Protein AF-A0A9E5MYQ6-F1 (afdb_monomer)

Structure (mmCIF, N/CA/C/O backbone):
data_AF-A0A9E5MYQ6-F1
#
_entry.id   AF-A0A9E5MYQ6-F1
#
loop_
_atom_site.group_PDB
_atom_site.id
_atom_site.type_symbol
_atom_site.label_atom_id
_atom_site.label_alt_id
_atom_site.label_comp_id
_atom_site.label_asym_id
_atom_site.label_entity_id
_atom_site.label_seq_id
_atom_site.pdbx_PDB_ins_code
_atom_site.Cartn_x
_atom_site.Cartn_y
_atom_site.Cartn_z
_atom_site.occupancy
_atom_site.B_iso_or_equiv
_atom_site.auth_seq_id
_atom_site.auth_comp_id
_atom_site.auth_asym_id
_atom_site.auth_atom_id
_atom_site.pdbx_PDB_model_num
ATOM 1 N N . MET A 1 1 ? 0.867 2.043 19.514 1.00 65.06 1 MET A N 1
ATOM 2 C CA . MET A 1 1 ? 0.049 2.586 18.408 1.00 65.06 1 MET A CA 1
ATOM 3 C C . MET A 1 1 ? 0.790 3.756 17.807 1.00 65.06 1 MET A C 1
ATOM 5 O O . MET A 1 1 ? 1.237 4.627 18.551 1.00 65.06 1 MET A O 1
ATOM 9 N N . THR A 1 2 ? 0.932 3.747 16.493 1.00 86.62 2 THR A N 1
ATOM 10 C CA . THR A 1 2 ? 1.646 4.761 15.707 1.00 86.62 2 THR A CA 1
ATOM 11 C C . THR A 1 2 ? 0.856 5.046 14.427 1.00 86.62 2 THR A C 1
ATOM 13 O O . THR A 1 2 ? -0.232 4.493 14.228 1.00 86.62 2 THR A O 1
ATOM 16 N N . TRP A 1 3 ? 1.355 5.956 13.591 1.00 87.69 3 TRP A N 1
ATOM 17 C CA . TRP A 1 3 ? 0.708 6.339 12.337 1.00 87.69 3 TRP A CA 1
ATOM 18 C C . TRP A 1 3 ? 1.217 5.491 11.173 1.00 87.69 3 TRP A C 1
ATOM 20 O O . TRP A 1 3 ? 2.418 5.317 11.004 1.00 87.69 3 TRP A O 1
ATOM 30 N N . LEU A 1 4 ? 0.278 4.973 10.385 1.00 85.94 4 LEU A N 1
ATOM 31 C CA . LEU A 1 4 ? 0.501 4.085 9.248 1.00 85.94 4 LEU A CA 1
ATOM 32 C C . LEU A 1 4 ? 1.003 4.863 8.035 1.00 85.94 4 LEU A C 1
ATOM 34 O O . LEU A 1 4 ? 1.800 4.359 7.251 1.00 85.94 4 LEU A O 1
ATOM 38 N N . ASP A 1 5 ? 0.503 6.085 7.872 1.00 82.50 5 ASP A N 1
ATOM 39 C CA . ASP A 1 5 ? 0.859 6.970 6.779 1.00 82.50 5 ASP A CA 1
ATOM 40 C C . ASP A 1 5 ? 0.800 8.443 7.201 1.00 82.50 5 ASP A C 1
ATOM 42 O O . ASP A 1 5 ? 0.417 8.804 8.319 1.00 82.50 5 ASP A O 1
ATOM 46 N N . THR A 1 6 ? 1.174 9.316 6.269 1.00 84.25 6 THR A N 1
ATOM 47 C CA . THR A 1 6 ? 1.194 10.770 6.459 1.00 84.25 6 THR A CA 1
ATOM 48 C C . THR A 1 6 ? -0.195 11.390 6.618 1.00 84.25 6 THR A C 1
ATOM 50 O O . THR A 1 6 ? -0.293 12.554 7.002 1.00 84.25 6 THR A O 1
ATOM 53 N N . GLN A 1 7 ? -1.267 10.638 6.350 1.00 85.44 7 GLN A N 1
ATOM 54 C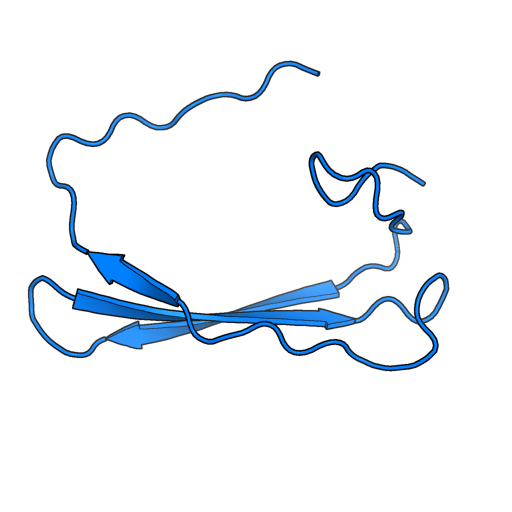 CA . GLN A 1 7 ? -2.645 11.074 6.583 1.00 85.44 7 GLN A CA 1
ATOM 55 C C . GLN A 1 7 ? -3.115 10.763 8.010 1.00 85.44 7 GLN A C 1
ATOM 57 O O . GLN A 1 7 ? -4.224 11.143 8.384 1.00 85.44 7 GLN A O 1
ATOM 62 N N . GLY A 1 8 ? -2.272 10.120 8.826 1.00 85.38 8 GLY A N 1
ATOM 63 C CA . GLY A 1 8 ? -2.572 9.840 10.224 1.00 85.38 8 GLY A CA 1
ATOM 64 C C . GLY A 1 8 ? -3.536 8.671 10.403 1.00 85.38 8 GLY A C 1
ATOM 65 O O . GLY A 1 8 ? -4.275 8.632 11.386 1.00 85.38 8 GLY A O 1
ATOM 66 N N . HIS A 1 9 ? -3.558 7.706 9.481 1.00 88.94 9 HIS A N 1
ATOM 67 C CA . HIS A 1 9 ? -4.276 6.460 9.738 1.00 88.94 9 HIS A CA 1
ATOM 68 C C . HIS A 1 9 ? -3.581 5.701 10.879 1.00 88.94 9 HIS A C 1
ATOM 70 O O . HIS A 1 9 ? -2.372 5.498 10.813 1.00 88.94 9 HIS A O 1
ATOM 76 N N . PRO A 1 10 ? -4.277 5.305 11.955 1.00 92.56 10 PRO A N 1
ATOM 77 C CA . PRO A 1 10 ? -3.639 4.585 13.051 1.00 92.56 10 PRO A CA 1
ATOM 78 C C . PRO A 1 10 ? -3.296 3.143 12.650 1.00 92.56 10 PRO A C 1
ATOM 80 O O . PRO A 1 10 ? -3.955 2.549 11.795 1.00 92.56 10 PRO A O 1
ATOM 83 N N . HIS A 1 11 ? -2.300 2.559 13.313 1.00 93.06 11 HIS A N 1
ATOM 84 C CA . HIS A 1 11 ? -2.115 1.109 13.364 1.00 93.06 11 HIS A CA 1
ATOM 85 C C . HIS A 1 11 ? -1.666 0.640 14.755 1.00 93.06 11 HIS A C 1
ATOM 87 O O . HIS A 1 11 ? -1.110 1.402 15.563 1.00 93.06 11 HIS A O 1
ATOM 93 N N . SER A 1 12 ? -1.933 -0.631 15.036 1.00 95.12 12 SER A N 1
ATOM 94 C CA . SER A 1 12 ? -1.471 -1.344 16.221 1.00 95.12 12 SER A CA 1
ATOM 95 C C . SER A 1 12 ? -0.126 -2.037 15.966 1.00 95.12 12 SER A C 1
ATOM 97 O O . SER A 1 12 ? 0.376 -2.091 14.841 1.00 95.12 12 SER A O 1
ATOM 99 N N . GLU A 1 13 ? 0.458 -2.590 17.031 1.00 93.56 13 GLU A N 1
ATOM 100 C CA . GLU A 1 13 ? 1.619 -3.493 16.942 1.00 93.56 13 GLU A CA 1
ATOM 101 C C . GLU A 1 13 ? 1.248 -4.843 16.300 1.00 93.56 13 GLU A C 1
ATOM 103 O O . GLU A 1 13 ? 2.119 -5.595 15.868 1.00 93.56 13 GLU A O 1
ATOM 108 N N . SER A 1 14 ? -0.050 -5.156 16.234 1.00 94.12 14 SER A N 1
ATOM 109 C CA . SER A 1 14 ? -0.585 -6.385 15.648 1.00 94.12 14 SER A CA 1
ATOM 110 C C . SER A 1 14 ? -0.789 -6.291 14.133 1.00 94.12 14 SER A C 1
ATOM 112 O O . SER A 1 14 ? -1.176 -7.289 13.519 1.00 94.12 14 SER A O 1
ATOM 114 N N . LEU A 1 15 ? -0.515 -5.131 13.519 1.00 95.56 15 LEU A N 1
ATOM 115 C CA . LEU A 1 15 ? -0.589 -4.947 12.072 1.00 95.56 15 LEU A CA 1
ATOM 116 C C . LEU A 1 15 ? 0.297 -5.963 11.340 1.00 95.56 15 LEU A C 1
ATOM 118 O O . LEU A 1 15 ? 1.510 -6.040 11.539 1.00 95.56 15 LEU A O 1
ATOM 122 N N . ARG A 1 16 ? -0.311 -6.678 10.397 1.00 96.25 16 ARG A N 1
ATOM 123 C CA . ARG A 1 16 ? 0.379 -7.488 9.397 1.00 96.25 16 ARG A CA 1
ATOM 124 C C . ARG A 1 16 ? 0.256 -6.822 8.037 1.00 96.25 16 ARG A C 1
ATOM 126 O O . ARG A 1 16 ? -0.836 -6.712 7.480 1.00 96.25 16 ARG A O 1
ATOM 133 N N . LEU A 1 17 ? 1.398 -6.406 7.501 1.00 95.19 17 LEU A N 1
ATOM 134 C CA . LEU A 1 17 ? 1.516 -5.923 6.133 1.00 95.19 17 LEU A CA 1
ATOM 135 C C . LEU A 1 17 ? 1.842 -7.097 5.208 1.00 95.19 17 LEU A C 1
ATOM 137 O O . LEU A 1 17 ? 2.799 -7.834 5.446 1.00 95.19 17 LEU A O 1
ATOM 141 N N . ILE A 1 18 ? 1.053 -7.273 4.152 1.00 97.56 18 ILE A N 1
ATOM 142 C CA . ILE A 1 18 ? 1.304 -8.289 3.130 1.00 97.56 18 ILE A CA 1
ATOM 143 C C . ILE A 1 18 ? 1.491 -7.583 1.794 1.00 97.56 18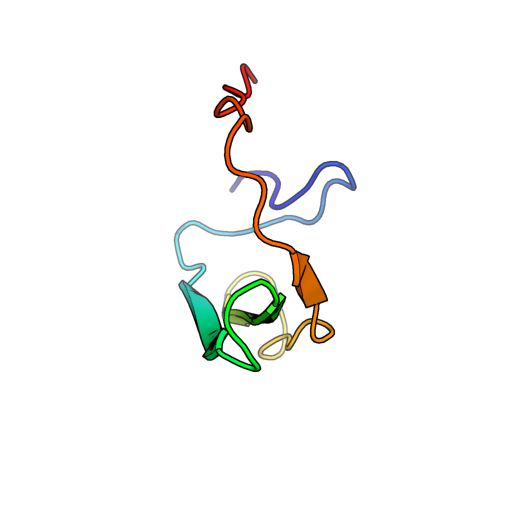 ILE A C 1
ATOM 145 O O . ILE A 1 18 ? 0.549 -7.016 1.240 1.00 97.56 18 ILE A O 1
ATOM 149 N N . GLU A 1 19 ? 2.705 -7.662 1.264 1.00 97.44 19 GLU A N 1
ATOM 150 C CA . GLU A 1 19 ? 3.071 -7.103 -0.032 1.00 97.44 19 GLU A CA 1
ATOM 151 C C . GLU A 1 19 ? 3.154 -8.215 -1.078 1.00 97.44 19 GLU A C 1
ATOM 153 O O . GLU A 1 19 ? 3.859 -9.214 -0.911 1.00 97.44 19 GLU A O 1
ATOM 158 N N . ARG A 1 20 ? 2.415 -8.055 -2.176 1.00 97.88 20 ARG A N 1
ATOM 159 C CA . ARG A 1 20 ? 2.439 -8.978 -3.310 1.00 97.88 20 ARG A CA 1
ATOM 160 C C . ARG A 1 20 ? 2.996 -8.270 -4.534 1.00 97.88 20 ARG A C 1
ATOM 162 O O . ARG A 1 20 ? 2.322 -7.433 -5.129 1.00 97.88 20 ARG A O 1
ATOM 169 N N . TYR A 1 21 ? 4.200 -8.672 -4.923 1.00 97.31 21 TYR A N 1
ATOM 170 C CA . TYR A 1 21 ? 4.872 -8.200 -6.128 1.00 97.31 21 TYR A CA 1
ATOM 171 C C . TYR A 1 21 ? 4.562 -9.117 -7.312 1.00 97.31 21 TYR A C 1
ATOM 173 O O . TYR A 1 21 ? 4.670 -10.342 -7.208 1.00 97.31 21 TYR A O 1
ATOM 181 N N . ARG A 1 22 ? 4.200 -8.527 -8.452 1.00 97.88 22 ARG A N 1
ATOM 182 C CA . ARG A 1 22 ? 3.970 -9.232 -9.717 1.00 97.88 22 ARG A CA 1
ATOM 183 C C . ARG A 1 22 ? 4.801 -8.578 -10.822 1.00 97.88 22 ARG A C 1
ATOM 185 O O . ARG A 1 22 ? 4.422 -7.507 -11.291 1.00 97.88 22 ARG A O 1
ATOM 192 N N . PRO A 1 23 ? 5.913 -9.195 -11.256 1.00 97.00 23 PRO A N 1
ATOM 193 C CA . PRO A 1 23 ? 6.651 -8.724 -12.422 1.00 97.00 23 PRO A CA 1
ATOM 194 C C . PRO A 1 23 ? 5.736 -8.715 -13.650 1.00 97.00 23 PRO A C 1
ATOM 196 O O . PRO A 1 23 ? 5.008 -9.687 -13.875 1.00 97.00 23 PRO A O 1
ATOM 199 N N . LEU A 1 24 ? 5.758 -7.629 -14.423 1.00 97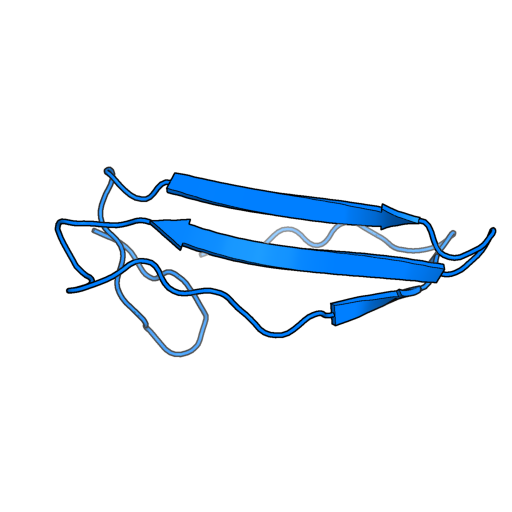.44 24 LEU A N 1
ATOM 200 C CA . LEU A 1 24 ? 5.040 -7.541 -15.698 1.00 97.44 24 LEU A CA 1
ATOM 201 C C . LEU A 1 24 ? 6.016 -7.666 -16.868 1.00 97.44 24 LEU A C 1
ATOM 203 O O . LEU A 1 24 ? 5.790 -8.462 -17.779 1.00 97.44 24 LEU A O 1
ATOM 207 N N . ASP A 1 25 ? 7.117 -6.920 -16.807 1.00 97.00 25 ASP A N 1
ATOM 208 C CA . ASP A 1 25 ? 8.210 -6.955 -17.774 1.00 97.00 25 ASP A CA 1
ATOM 209 C C . ASP A 1 25 ? 9.542 -6.560 -17.104 1.00 97.00 25 ASP A C 1
ATOM 211 O O . ASP A 1 25 ? 9.663 -6.569 -15.879 1.00 97.00 25 ASP A O 1
ATOM 215 N N . TYR A 1 26 ? 10.570 -6.271 -17.908 1.00 94.88 26 TYR A N 1
ATOM 216 C CA . TYR A 1 26 ? 11.906 -5.924 -17.415 1.00 94.88 26 TYR A CA 1
ATOM 217 C C . TYR A 1 26 ? 11.943 -4.622 -16.596 1.00 94.88 26 TYR A C 1
ATOM 219 O O . TYR A 1 26 ? 12.740 -4.506 -15.664 1.00 94.88 26 TYR A O 1
ATOM 227 N N . ASP A 1 27 ? 11.089 -3.653 -16.926 1.00 96.06 27 ASP A N 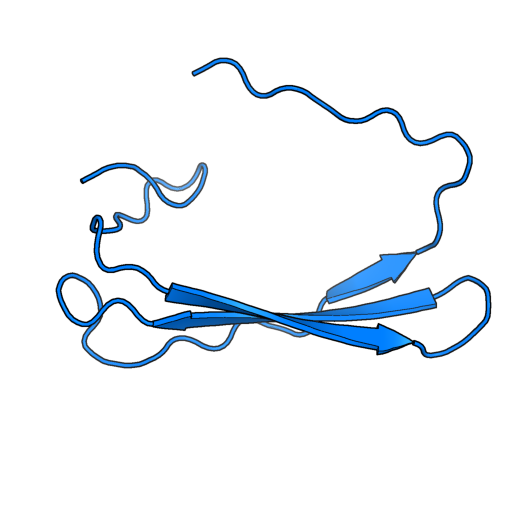1
ATOM 228 C CA . ASP A 1 27 ? 11.095 -2.321 -16.322 1.00 96.06 27 ASP A CA 1
ATOM 229 C C . ASP A 1 27 ? 9.845 -2.029 -15.483 1.00 96.06 27 ASP A C 1
ATOM 231 O O . ASP A 1 27 ? 9.803 -0.988 -14.823 1.00 96.06 27 ASP A O 1
ATOM 235 N N . THR A 1 28 ? 8.832 -2.900 -15.478 1.00 97.38 28 THR A N 1
ATOM 236 C CA . THR A 1 28 ? 7.595 -2.687 -14.718 1.00 97.38 28 THR A CA 1
ATOM 237 C C . THR A 1 28 ? 7.180 -3.888 -13.871 1.00 97.38 28 THR A C 1
ATOM 239 O O . THR A 1 28 ? 7.287 -5.056 -14.259 1.00 97.38 28 THR A O 1
ATOM 242 N N . MET A 1 29 ? 6.664 -3.588 -12.680 1.00 97.44 29 MET A N 1
ATOM 243 C CA . MET A 1 29 ? 6.032 -4.559 -11.794 1.00 97.44 29 MET A CA 1
ATOM 244 C C . MET A 1 29 ? 4.799 -3.954 -11.138 1.00 97.44 29 MET A C 1
ATOM 246 O O . MET A 1 29 ? 4.679 -2.741 -11.002 1.00 97.44 29 MET A O 1
ATOM 250 N N . GLU A 1 30 ? 3.889 -4.801 -10.698 1.00 98.25 30 GLU A N 1
ATOM 251 C CA . G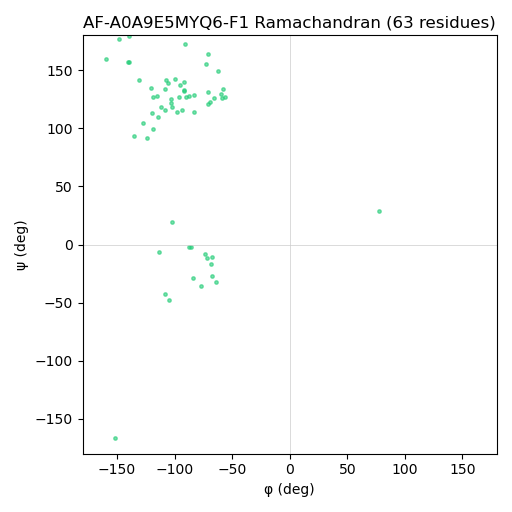LU A 1 30 ? 2.782 -4.400 -9.845 1.00 98.25 30 GLU A CA 1
ATOM 252 C C . GLU A 1 30 ? 3.080 -4.724 -8.386 1.00 98.25 30 GLU A C 1
ATOM 254 O O . GLU A 1 30 ? 3.633 -5.780 -8.077 1.00 98.25 30 GLU A O 1
ATOM 259 N N . LEU A 1 31 ? 2.657 -3.835 -7.494 1.00 97.94 31 LEU A N 1
ATOM 260 C CA . LEU A 1 31 ? 2.606 -4.046 -6.056 1.00 97.94 31 LEU A CA 1
ATOM 261 C C . LEU A 1 31 ? 1.155 -3.933 -5.594 1.00 97.94 31 LEU A C 1
ATOM 263 O O . LEU A 1 31 ? 0.490 -2.931 -5.847 1.00 97.94 31 LEU A O 1
ATOM 267 N N . GLN A 1 32 ? 0.678 -4.942 -4.878 1.00 98.06 32 GLN A N 1
ATOM 268 C CA . GLN A 1 32 ? -0.548 -4.856 -4.095 1.00 98.06 32 GLN A CA 1
ATOM 269 C C . GLN A 1 32 ? -0.204 -5.012 -2.618 1.00 98.06 32 GLN A C 1
ATOM 271 O O . GLN A 1 32 ? 0.452 -5.978 -2.229 1.00 98.06 32 GLN A O 1
ATOM 276 N N . VAL A 1 33 ? -0.670 -4.068 -1.807 1.00 97.31 33 VAL A N 1
ATOM 277 C CA . VAL A 1 33 ? -0.452 -4.057 -0.360 1.00 97.31 33 VAL A CA 1
ATOM 278 C C . VAL A 1 33 ? -1.760 -4.395 0.340 1.00 97.31 33 VAL A C 1
ATOM 280 O O . VAL A 1 33 ? -2.815 -3.870 -0.015 1.00 97.31 33 VAL A O 1
ATOM 283 N N . THR A 1 34 ? -1.703 -5.287 1.320 1.00 97.69 34 THR A N 1
ATOM 284 C CA . THR A 1 34 ? -2.831 -5.644 2.182 1.00 97.69 34 THR A CA 1
ATOM 285 C C . THR A 1 34 ? -2.478 -5.351 3.633 1.00 97.69 34 THR A C 1
ATOM 287 O O . THR A 1 34 ? -1.389 -5.706 4.084 1.00 97.69 34 THR A O 1
ATOM 290 N N . PHE A 1 35 ? -3.408 -4.728 4.351 1.00 96.50 35 PHE A N 1
ATOM 291 C CA . PHE A 1 35 ? -3.290 -4.380 5.763 1.00 96.50 35 PHE A CA 1
ATOM 292 C C . PHE A 1 35 ? -4.268 -5.237 6.565 1.00 96.50 35 PHE A C 1
ATOM 294 O O . PHE A 1 35 ? -5.484 -5.167 6.356 1.00 96.50 35 PHE A O 1
ATOM 301 N N . ASP A 1 36 ? -3.733 -6.045 7.471 1.00 97.25 36 ASP A N 1
ATOM 302 C CA . ASP A 1 36 ? -4.500 -6.867 8.402 1.00 97.25 36 ASP A CA 1
ATOM 303 C C . ASP A 1 36 ? -4.161 -6.444 9.834 1.00 97.25 36 ASP A C 1
ATOM 305 O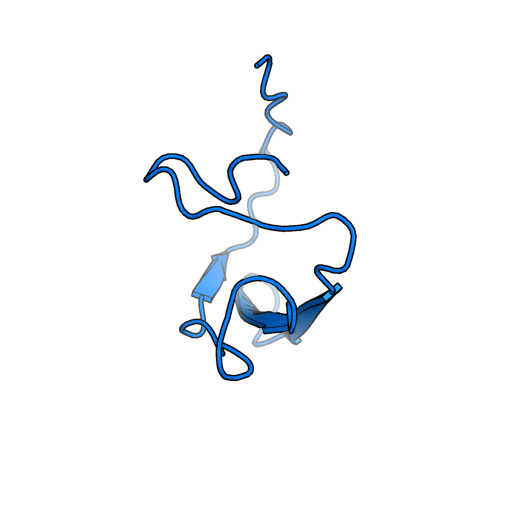 O . ASP A 1 36 ? -3.107 -6.784 10.365 1.00 97.25 36 ASP A O 1
ATOM 309 N N . ASP A 1 37 ? -5.033 -5.629 10.423 1.00 96.19 37 ASP A N 1
ATOM 310 C CA . ASP A 1 37 ? -4.914 -5.145 11.798 1.00 96.19 37 ASP A CA 1
ATOM 311 C C . ASP A 1 37 ? -6.283 -5.266 12.483 1.00 96.19 37 ASP A C 1
ATOM 313 O O . ASP A 1 37 ? -7.116 -4.363 12.352 1.00 96.19 37 ASP A O 1
ATOM 317 N N . PRO A 1 38 ? -6.550 -6.381 13.185 1.00 95.25 38 PRO A N 1
ATOM 318 C CA . PRO A 1 38 ? -7.849 -6.637 13.801 1.00 95.25 38 PRO A CA 1
ATOM 319 C C . PRO A 1 38 ? -8.130 -5.758 15.028 1.00 95.25 38 PRO A C 1
ATOM 321 O O . PRO A 1 38 ? -9.264 -5.737 15.505 1.00 95.25 38 PRO A O 1
ATOM 324 N N . GLU A 1 39 ? -7.127 -5.050 15.560 1.00 94.75 39 GLU A N 1
ATOM 325 C CA . GLU A 1 39 ? -7.309 -4.136 16.694 1.00 94.75 39 GLU A CA 1
ATOM 326 C C . GLU A 1 39 ? -7.802 -2.754 16.246 1.00 94.75 39 GLU A C 1
ATOM 328 O O . GLU A 1 39 ? -8.508 -2.083 17.000 1.00 94.75 39 GLU A O 1
ATOM 333 N N . ILE A 1 40 ? -7.456 -2.334 15.024 1.00 95.06 40 ILE A N 1
ATOM 334 C CA . ILE A 1 40 ? -7.804 -1.012 14.482 1.00 95.06 40 ILE A CA 1
ATOM 335 C C . ILE A 1 40 ? -8.871 -1.087 13.385 1.00 95.06 40 ILE A C 1
ATOM 337 O O . ILE A 1 40 ? -9.793 -0.266 13.366 1.00 95.06 40 ILE A O 1
ATOM 341 N N . TYR A 1 41 ? -8.777 -2.051 12.467 1.00 94.06 41 TYR A N 1
ATOM 342 C CA . TYR A 1 41 ? -9.671 -2.154 11.317 1.00 94.06 41 TYR A CA 1
ATOM 343 C C . TYR A 1 41 ? -10.674 -3.295 11.482 1.00 94.06 41 TYR A C 1
ATOM 345 O O . TYR A 1 41 ? -10.356 -4.408 11.882 1.00 94.06 41 TYR A O 1
ATOM 353 N N . THR A 1 42 ? -11.923 -3.037 11.094 1.00 94.81 42 THR A N 1
ATOM 354 C CA . THR A 1 42 ? -13.017 -4.022 11.177 1.00 94.81 42 THR A CA 1
ATOM 355 C C . THR A 1 42 ? -12.929 -5.129 10.125 1.00 94.81 42 THR A C 1
ATOM 357 O O . THR A 1 42 ? -13.717 -6.075 10.149 1.00 94.81 42 THR A O 1
ATOM 360 N N . LYS A 1 43 ? -12.011 -4.994 9.167 1.00 95.12 43 LYS A N 1
ATOM 361 C CA . LYS A 1 43 ? -11.760 -5.943 8.084 1.00 95.12 43 LYS A CA 1
ATOM 362 C C . LYS A 1 43 ? -10.364 -5.726 7.515 1.00 95.12 43 LYS A C 1
ATOM 364 O O . LYS A 1 43 ? -9.828 -4.623 7.591 1.00 95.12 43 LYS A O 1
ATOM 369 N N . VAL A 1 44 ? -9.854 -6.754 6.846 1.00 96.88 44 VAL A N 1
ATOM 370 C CA . VAL A 1 44 ? -8.645 -6.663 6.024 1.00 96.88 44 VAL A CA 1
ATOM 371 C C . VAL A 1 44 ? -8.852 -5.636 4.909 1.00 96.88 44 VAL A C 1
ATOM 373 O O . VAL A 1 44 ? -9.853 -5.679 4.185 1.00 96.88 44 VAL A O 1
ATOM 376 N N . LEU A 1 45 ? -7.903 -4.713 4.771 1.00 96.31 45 LEU A N 1
ATOM 377 C CA . LEU A 1 45 ? -7.922 -3.672 3.749 1.00 96.31 45 LEU A CA 1
ATOM 378 C C . LEU A 1 45 ? -6.956 -4.043 2.626 1.00 96.31 45 LEU A C 1
ATOM 380 O O . LEU A 1 45 ? -5.764 -4.215 2.859 1.00 96.31 45 LEU A O 1
ATOM 384 N N . VAL A 1 46 ? -7.467 -4.145 1.400 1.00 96.88 46 VAL A N 1
ATOM 385 C CA . VAL A 1 46 ? -6.654 -4.390 0.203 1.00 96.88 46 VAL A CA 1
ATOM 386 C C . VAL A 1 46 ? -6.494 -3.069 -0.536 1.00 96.88 46 VAL A C 1
ATOM 388 O O . VAL A 1 46 ? -7.482 -2.463 -0.952 1.00 96.88 46 VAL A O 1
ATOM 391 N N . GLY A 1 47 ? -5.252 -2.612 -0.661 1.00 93.94 47 GLY A N 1
ATOM 392 C CA . GLY A 1 47 ?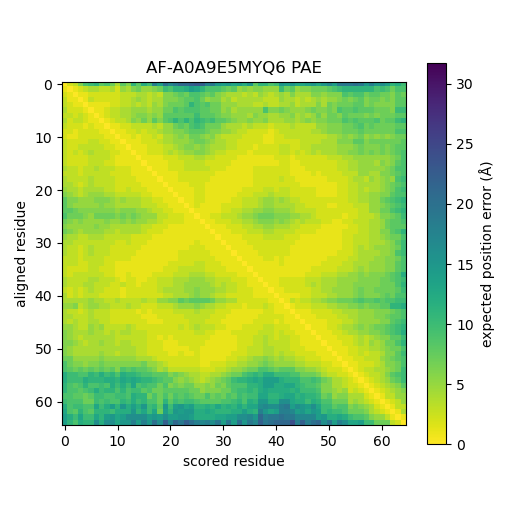 -4.910 -1.407 -1.398 1.00 93.94 47 GLY A CA 1
ATOM 393 C C . GLY A 1 47 ? -5.071 -1.581 -2.907 1.00 93.94 47 GLY A C 1
ATOM 394 O O . GLY A 1 47 ? -5.133 -2.693 -3.438 1.00 93.94 47 GLY A O 1
ATOM 395 N N . ASN A 1 48 ? -5.098 -0.452 -3.611 1.00 96.44 48 ASN A N 1
ATOM 396 C CA . ASN A 1 48 ? -5.050 -0.452 -5.068 1.00 96.44 48 ASN A CA 1
ATOM 397 C C . ASN A 1 48 ? -3.729 -1.059 -5.558 1.00 96.44 48 ASN A C 1
ATOM 399 O O . ASN A 1 48 ? -2.689 -0.918 -4.915 1.00 96.44 48 ASN A O 1
ATOM 403 N N . THR A 1 49 ? -3.765 -1.692 -6.728 1.00 97.38 49 THR A N 1
ATOM 404 C CA . THR A 1 49 ? -2.546 -2.152 -7.392 1.00 97.38 49 THR A CA 1
ATOM 405 C C . THR A 1 49 ? -1.747 -0.950 -7.889 1.00 97.38 49 THR A C 1
ATOM 407 O O . THR A 1 49 ? -2.250 -0.142 -8.670 1.00 97.38 49 THR A O 1
ATOM 410 N N . LEU A 1 50 ? -0.500 -0.844 -7.446 1.00 97.06 50 LEU A N 1
ATOM 411 C CA . LEU A 1 50 ? 0.447 0.180 -7.865 1.00 97.06 50 LEU A CA 1
ATOM 412 C C . LEU A 1 50 ? 1.334 -0.379 -8.974 1.00 97.06 50 LEU A C 1
ATOM 414 O O . LEU A 1 50 ? 1.966 -1.415 -8.786 1.00 97.06 50 LEU A O 1
ATOM 418 N N . THR A 1 51 ? 1.429 0.310 -10.108 1.00 97.69 51 THR A N 1
ATOM 419 C CA . THR A 1 51 ? 2.465 0.015 -11.105 1.00 97.69 51 THR A CA 1
ATOM 420 C C . THR A 1 51 ? 3.750 0.719 -10.696 1.00 97.69 51 THR A C 1
ATOM 422 O O . THR A 1 51 ? 3.831 1.947 -10.692 1.00 97.69 51 THR A O 1
ATOM 425 N N . LEU A 1 52 ? 4.761 -0.067 -10.357 1.00 95.69 52 LEU A N 1
ATOM 426 C CA . LEU A 1 52 ? 6.103 0.391 -10.055 1.00 95.69 52 LEU A CA 1
ATOM 427 C C . LEU A 1 52 ? 6.958 0.292 -11.315 1.00 95.69 52 LEU A C 1
ATOM 429 O O . LEU A 1 52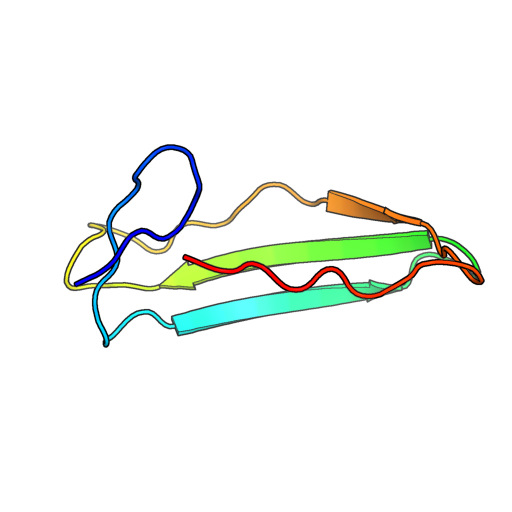 ? 6.903 -0.701 -12.046 1.00 95.69 52 LEU A O 1
ATOM 433 N N . ARG A 1 53 ? 7.769 1.321 -11.553 1.00 94.75 53 ARG A N 1
ATOM 434 C CA . ARG A 1 53 ? 8.749 1.340 -12.636 1.00 94.75 53 ARG A CA 1
ATOM 435 C C . ARG A 1 53 ? 10.147 1.189 -12.061 1.00 94.75 53 ARG A C 1
ATOM 437 O O . ARG A 1 53 ? 10.455 1.764 -11.020 1.00 94.75 53 ARG A O 1
ATOM 444 N N . ARG A 1 54 ? 10.999 0.440 -12.751 1.00 92.81 54 ARG A N 1
ATOM 445 C CA . ARG A 1 54 ? 12.414 0.311 -12.424 1.00 92.81 54 ARG A CA 1
ATOM 446 C C . ARG A 1 54 ? 13.074 1.690 -12.455 1.00 92.81 54 ARG A C 1
ATOM 448 O O . ARG A 1 54 ? 12.994 2.405 -13.452 1.00 92.81 54 ARG A O 1
ATOM 455 N N . MET A 1 55 ? 13.733 2.046 -11.358 1.00 91.31 55 MET A N 1
ATOM 456 C CA . MET A 1 55 ? 14.479 3.293 -11.206 1.00 91.31 55 MET A CA 1
ATOM 457 C C . MET A 1 55 ? 15.919 2.943 -10.811 1.00 91.31 55 MET A C 1
ATOM 459 O O . MET A 1 55 ? 16.185 2.734 -9.630 1.00 91.31 55 MET A O 1
ATOM 463 N N . PRO A 1 56 ? 16.835 2.786 -11.784 1.00 87.06 56 PRO A N 1
ATOM 464 C CA . PRO A 1 56 ? 18.185 2.282 -11.520 1.00 87.06 56 PRO A CA 1
ATOM 465 C C . PRO A 1 56 ? 19.043 3.243 -10.687 1.00 87.06 56 PRO A C 1
ATOM 467 O O . PRO A 1 56 ? 19.900 2.780 -9.946 1.00 87.06 56 PRO A O 1
ATOM 470 N N . ASP A 1 57 ? 18.766 4.544 -10.767 1.00 91.62 57 ASP A N 1
ATOM 471 C CA . ASP A 1 57 ? 19.495 5.591 -10.043 1.00 91.62 57 ASP A CA 1
ATOM 472 C C . ASP A 1 57 ? 18.714 6.096 -8.813 1.00 91.62 57 ASP A C 1
ATOM 474 O O . ASP A 1 57 ? 18.941 7.207 -8.337 1.00 91.62 57 ASP A O 1
ATOM 478 N N . ALA A 1 58 ? 17.734 5.322 -8.326 1.00 85.50 58 ALA A N 1
ATOM 479 C CA . ALA A 1 58 ? 16.974 5.696 -7.138 1.00 85.50 58 ALA A CA 1
ATOM 480 C C . ALA A 1 58 ? 17.830 5.574 -5.873 1.00 85.50 58 ALA A C 1
ATOM 482 O O . ALA A 1 58 ? 18.427 4.531 -5.607 1.00 85.50 58 ALA A O 1
ATOM 483 N N . GLU A 1 59 ? 17.814 6.622 -5.055 1.00 84.25 59 GLU A N 1
ATOM 484 C CA . GLU A 1 59 ? 18.359 6.595 -3.702 1.00 84.25 59 GLU A CA 1
ATOM 485 C C . GLU A 1 59 ? 17.262 6.218 -2.699 1.00 84.25 59 GLU A C 1
ATOM 487 O O . GLU A 1 59 ? 16.114 6.659 -2.810 1.00 84.25 59 GLU A O 1
ATOM 492 N N . ILE A 1 60 ? 17.612 5.395 -1.707 1.00 83.31 60 ILE A N 1
ATOM 493 C CA . ILE A 1 60 ? 16.701 5.055 -0.610 1.00 83.31 60 ILE A CA 1
ATOM 494 C C . ILE A 1 60 ? 16.558 6.292 0.274 1.00 83.31 60 ILE A C 1
ATOM 496 O O . ILE A 1 60 ? 17.544 6.784 0.820 1.00 83.31 60 ILE A O 1
ATOM 500 N N . GLN A 1 61 ? 15.330 6.784 0.426 1.00 77.69 61 GLN A N 1
ATOM 501 C CA . GLN A 1 61 ? 15.053 7.883 1.344 1.00 77.69 61 GLN A CA 1
ATOM 502 C C . GLN A 1 61 ? 14.881 7.354 2.766 1.00 77.69 61 GLN A C 1
ATOM 504 O O . GLN A 1 61 ? 14.081 6.449 3.004 1.00 77.69 61 GLN A O 1
ATOM 509 N N . GLU A 1 62 ? 15.611 7.943 3.710 1.00 75.50 62 GLU A N 1
ATOM 510 C CA . GLU A 1 62 ? 15.381 7.733 5.135 1.00 75.50 62 GLU A CA 1
ATOM 511 C C . GLU A 1 62 ? 14.331 8.731 5.626 1.00 75.50 62 GLU A C 1
ATOM 513 O O . GLU A 1 62 ? 14.437 9.939 5.399 1.00 75.50 62 GLU A O 1
ATOM 518 N N . TRP A 1 63 ? 13.300 8.217 6.289 1.00 70.19 63 TRP A N 1
ATOM 519 C CA . TRP A 1 63 ? 12.308 9.041 6.965 1.00 70.19 63 TRP A CA 1
ATOM 520 C C . TRP A 1 63 ? 12.722 9.206 8.427 1.00 70.19 63 TRP A C 1
ATOM 522 O O . TRP A 1 63 ? 12.771 8.226 9.168 1.00 70.19 63 TRP A O 1
ATOM 532 N N . VAL A 1 64 ? 13.016 10.442 8.838 1.00 63.44 64 VAL A N 1
ATOM 533 C CA . VAL A 1 64 ? 13.263 10.789 10.244 1.00 63.44 64 VAL A CA 1
ATOM 534 C C . VAL A 1 64 ? 11.972 11.373 10.812 1.00 63.44 64 VAL A C 1
ATOM 536 O O . VAL A 1 64 ? 11.517 12.421 10.352 1.00 63.44 64 VAL A O 1
ATOM 539 N N . VAL A 1 65 ? 11.370 10.653 11.762 1.00 59.72 65 VAL A N 1
ATOM 540 C CA . VAL A 1 65 ? 10.150 11.044 12.495 1.00 59.72 65 VAL A CA 1
ATOM 541 C C . VAL A 1 65 ? 10.459 11.813 13.771 1.00 59.72 65 VAL A C 1
ATOM 543 O O . VAL A 1 65 ? 11.516 11.542 14.387 1.00 59.72 65 VAL A O 1
#

Solvent-accessible surface area (backbone atoms only — not comparable to full-atom values): 4225 Å² total; per-residue (Å²): 116,52,66,71,47,97,86,60,46,73,36,54,89,73,49,43,81,46,79,48,79,43,80,76,55,97,52,36,29,35,40,32,45,32,45,41,27,82,90,72,37,100,58,74,44,74,53,72,75,39,79,46,68,72,60,94,86,66,76,89,82,83,84,86,130

Sequence (65 aa):
MTWLDTQGHPHSESLRLIERYRPLDYDTMELQVTFDDPEIYTKVLVGNTLTLRRMPDAEIQEWVV

pLDDT: mean 91.48, std 8.7, range [59.72, 98.25]

Secondary structure (DSSP, 8-state):
-EESSTT--EE-TT-EEEEEEEE-SSSEEEEEEEEE-TTT-SSPEEPPPEEEE--TTPPPPP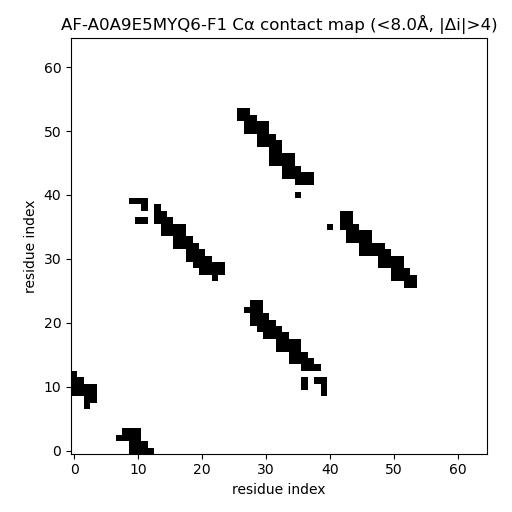P--

Foldseek 3Di:
DAAPDPVRQDADPQKDKDWDWADDDDFKIKIKIWIDGVVRDVDIDIDDIDIDTDDPPDDDDDDDD

Radius of gyration: 14.41 Å; Cα contacts (8 Å, |Δi|>4): 100; chains: 1; bounding box: 32×20×36 Å

Nearest PDB structures (foldseek):
  8t1o-assembly1_M  TM=7.263E-01  e=3.861E+00  Mus musculus
  2h03-assembly1_A  TM=5.247E-01  e=3.452E+00  Homo sapiens
  2fuj-assembly1_A  TM=5.623E-01  e=7.556E+00  Xanthomonas campestris pv. campestris
  4gs0-assembly1_A  TM=4.874E-01  e=6.756E+00  Homo sapiens
  4hjq-assembly1_A  TM=4.872E-01  e=7.144E+00  Homo sapiens

Mean predicted aligned error: 4.64 Å